Protein AF-A0A5J5J224-F1 (afdb_monomer)

Sequence (97 aa):
MSVQPRYPLEVVHTLSTLELASRTLAEVVDRLVAIRSEASDLLAATDWQTASARLFHRRAAGWRGDLDALIDTARLLDDDVGIARGRALAAAWWAGV

Secondary structure (DSSP, 8-state):
--------HHHHHHHHHHHHHHHHHHHHHHHHHHHHHHHHHHHHHS-TTSHHHHHHHHHHHHHHHHHHHHHHHHHHHHHHHHHHHHHHHHHHHHTT-

pLDDT: mean 77.15, std 8.91, range [40.16, 88.56]

Solvent-accessible surface area (backbone atoms only — not comparable to full-atom values): 5424 Å² total; per-residue (Å²): 136,87,79,76,75,83,71,57,70,66,56,55,49,52,50,51,52,42,52,50,50,42,54,54,39,51,55,50,39,55,51,45,53,51,53,46,48,54,53,50,52,55,53,75,71,53,74,63,88,44,72,64,42,51,52,51,49,55,52,53,55,49,51,44,50,55,45,52,53,49,41,53,51,42,49,53,50,40,51,51,42,52,50,51,48,53,50,53,53,49,50,54,45,73,73,74,98

Foldseek 3Di:
DDDDQDFDPVLVVLLVVLVVLLVVLVVVLVVLVVVLVVLVVVLVPDDCPDPVNVVSNVVSVVVSVVSVVSSVVSVVVSVVSVVVNVVSVVVRVVVDD

Mean predicted aligned error: 9.17 Å

Nearest PDB structures (foldseek):
  8q72-assembly1_B  TM=5.840E-01  e=5.422E-01  Escherichia coli
  3ja6-assembly1_I  TM=5.449E-01  e=1.589E+00  Escherichia coli
  5xg2-assembly1_A  TM=4.609E-01  e=7.440E-01  Pyrococcus yayanosii CH1

Radius of gyration: 21.59 Å; Cα contacts (8 Å, |Δi|>4): 48; chains: 1; bounding box: 59×20×55 Å

Organism: NCBI:txid1631477

Structure (mmCIF, N/CA/C/O backbone):
data_AF-A0A5J5J224-F1
#
_entry.id   AF-A0A5J5J224-F1
#
loop_
_atom_site.group_PDB
_atom_site.id
_atom_site.type_symbol
_atom_site.label_atom_id
_atom_site.label_alt_id
_atom_site.label_comp_id
_atom_site.label_asym_id
_atom_site.label_entity_id
_atom_site.label_seq_id
_atom_site.pdbx_PDB_ins_code
_atom_site.Cartn_x
_atom_site.Cartn_y
_atom_site.Cartn_z
_atom_site.occupancy
_atom_site.B_iso_or_equiv
_atom_site.auth_seq_id
_atom_site.auth_comp_id
_atom_site.auth_asym_id
_atom_site.auth_atom_id
_atom_site.pdbx_PDB_model_num
ATOM 1 N N . MET A 1 1 ? 36.687 -14.014 -19.092 1.00 40.16 1 MET A N 1
ATOM 2 C CA . MET A 1 1 ? 36.703 -12.540 -19.197 1.00 40.16 1 MET A CA 1
ATOM 3 C C . MET A 1 1 ? 35.247 -12.101 -19.259 1.00 40.16 1 MET A C 1
ATOM 5 O O . MET A 1 1 ? 34.625 -12.284 -20.294 1.00 40.16 1 MET A O 1
ATOM 9 N N . SER A 1 2 ? 34.654 -11.694 -18.133 1.00 46.62 2 SER A N 1
ATOM 10 C CA . SER A 1 2 ? 33.229 -11.335 -18.086 1.00 46.62 2 SER A CA 1
ATOM 11 C C . SER A 1 2 ? 33.045 -9.936 -18.664 1.00 46.62 2 SER A C 1
ATOM 13 O O . SER A 1 2 ? 33.510 -8.960 -18.080 1.00 46.62 2 SER A O 1
ATOM 15 N N . VAL A 1 3 ? 32.413 -9.851 -19.832 1.00 47.78 3 VAL A N 1
ATOM 16 C CA . VAL A 1 3 ? 32.005 -8.584 -20.445 1.00 47.78 3 VAL A CA 1
ATOM 17 C C . VAL A 1 3 ? 30.839 -8.059 -19.616 1.00 47.78 3 VAL A C 1
ATOM 19 O O . VAL A 1 3 ? 29.771 -8.663 -19.612 1.00 47.78 3 VAL A O 1
ATOM 22 N N . GLN A 1 4 ? 31.045 -6.984 -18.851 1.00 54.78 4 GLN A N 1
ATOM 23 C CA . GLN A 1 4 ? 29.909 -6.309 -18.230 1.00 54.78 4 GLN A CA 1
ATOM 24 C C . GLN A 1 4 ? 29.117 -5.584 -19.322 1.00 54.78 4 GLN A C 1
ATOM 26 O O . GLN A 1 4 ? 29.713 -4.781 -20.049 1.00 54.78 4 GLN A O 1
ATOM 31 N N . PRO A 1 5 ? 27.807 -5.848 -19.457 1.00 56.84 5 PRO A N 1
ATOM 32 C CA . PRO A 1 5 ? 26.991 -5.155 -20.433 1.00 56.84 5 PRO A CA 1
ATOM 33 C C . PRO A 1 5 ? 26.946 -3.662 -20.109 1.00 56.84 5 PRO A C 1
ATOM 35 O O . PRO A 1 5 ? 26.554 -3.253 -19.015 1.00 56.84 5 PRO A O 1
ATOM 38 N N . ARG A 1 6 ? 27.398 -2.834 -21.058 1.00 67.94 6 ARG A N 1
ATOM 39 C CA . ARG A 1 6 ? 27.281 -1.377 -20.965 1.00 67.94 6 ARG A CA 1
ATOM 40 C C . ARG A 1 6 ? 25.882 -0.983 -21.405 1.00 67.94 6 ARG A C 1
ATOM 42 O O . ARG A 1 6 ? 25.621 -0.822 -22.592 1.00 67.94 6 ARG A O 1
ATOM 49 N N . TYR A 1 7 ? 24.997 -0.832 -20.432 1.00 68.75 7 TYR A N 1
ATOM 50 C CA . TYR A 1 7 ? 23.665 -0.305 -20.679 1.00 68.75 7 TYR A CA 1
ATOM 51 C C . TYR A 1 7 ? 23.716 1.182 -21.068 1.00 68.75 7 TYR A C 1
ATOM 53 O O . TYR A 1 7 ? 24.580 1.915 -20.573 1.00 68.75 7 TYR A O 1
ATOM 61 N N . PRO A 1 8 ? 22.784 1.657 -21.914 1.00 79.81 8 PRO A N 1
ATOM 62 C CA . PRO A 1 8 ? 22.592 3.084 -22.146 1.00 79.81 8 PRO A CA 1
ATOM 63 C C . PRO A 1 8 ? 22.340 3.827 -20.825 1.00 79.81 8 PRO A C 1
ATOM 65 O O . PRO A 1 8 ? 21.663 3.310 -19.935 1.00 79.81 8 PRO A O 1
ATOM 68 N N . LEU A 1 9 ? 22.840 5.060 -20.709 1.00 80.50 9 LEU A N 1
ATOM 69 C CA . LEU A 1 9 ? 22.664 5.916 -19.522 1.00 80.50 9 LEU A CA 1
ATOM 70 C C . LEU A 1 9 ? 21.187 6.090 -19.130 1.00 80.50 9 LEU A C 1
ATOM 72 O O . LEU A 1 9 ? 20.859 6.094 -17.947 1.00 80.50 9 LEU A O 1
ATOM 76 N N . GLU A 1 10 ? 20.304 6.168 -20.125 1.00 79.88 10 GLU A N 1
ATOM 77 C CA . GLU A 1 10 ? 18.853 6.243 -19.939 1.00 79.88 10 GLU A CA 1
ATOM 78 C C . GLU A 1 10 ? 18.300 5.000 -19.226 1.00 79.88 10 GLU A C 1
ATOM 80 O O . GLU A 1 10 ? 17.585 5.130 -18.238 1.00 79.88 10 GLU A O 1
ATOM 85 N N . VAL A 1 11 ? 18.724 3.798 -19.632 1.00 79.06 11 VAL A N 1
ATOM 86 C CA . VAL A 1 11 ? 18.318 2.530 -18.999 1.00 79.06 11 VAL A CA 1
ATOM 87 C C . VAL A 1 11 ? 18.797 2.465 -17.548 1.00 79.06 11 VAL A C 1
ATOM 89 O O . VAL A 1 11 ? 18.032 2.087 -16.662 1.00 79.06 11 VAL A O 1
ATOM 92 N N . VAL A 1 12 ? 20.042 2.868 -17.276 1.00 82.44 12 VAL A N 1
ATOM 93 C CA . VAL A 1 12 ? 20.589 2.905 -15.907 1.00 82.44 12 VAL A CA 1
ATOM 94 C C . VAL A 1 12 ? 19.796 3.872 -15.029 1.00 82.44 12 VAL A C 1
ATOM 96 O O . VAL A 1 12 ? 19.485 3.551 -13.879 1.00 82.44 12 VAL A O 1
ATOM 99 N N . HIS A 1 13 ? 19.433 5.037 -15.568 1.00 84.88 13 HIS A N 1
ATOM 100 C CA . HIS A 1 13 ? 18.630 6.022 -14.856 1.00 84.88 13 HIS A CA 1
ATOM 101 C C . HIS A 1 13 ? 17.220 5.493 -14.562 1.00 84.88 13 HIS A C 1
ATOM 103 O O . HIS A 1 13 ? 16.788 5.533 -13.413 1.00 84.88 13 HIS A O 1
ATOM 109 N N . THR A 1 14 ? 16.538 4.911 -15.554 1.00 82.69 14 THR A N 1
ATOM 110 C CA . THR A 1 14 ? 15.209 4.309 -15.375 1.00 82.69 14 THR A CA 1
ATOM 111 C C . THR A 1 14 ? 15.221 3.198 -14.329 1.00 82.69 14 THR A C 1
ATOM 113 O O . THR A 1 14 ? 14.368 3.185 -13.445 1.00 82.69 14 THR A O 1
ATOM 116 N N . LEU A 1 15 ? 16.200 2.290 -14.376 1.00 82.94 15 LEU A N 1
ATOM 117 C CA . LEU A 1 15 ? 16.321 1.207 -13.395 1.00 82.94 15 LEU A CA 1
ATOM 118 C C . LEU A 1 15 ? 16.572 1.739 -11.981 1.00 82.94 15 LEU A C 1
ATOM 120 O O . LEU A 1 15 ? 15.986 1.231 -11.029 1.00 82.94 15 LEU A O 1
ATOM 124 N N . SER A 1 16 ? 17.397 2.778 -11.851 1.00 85.00 16 SER A N 1
ATOM 125 C CA . SER A 1 16 ? 17.676 3.416 -10.559 1.00 85.00 16 SER A CA 1
ATOM 126 C C . SER A 1 16 ? 16.429 4.093 -9.984 1.00 85.00 16 SER A C 1
ATOM 128 O O . SER A 1 16 ? 16.152 3.966 -8.793 1.00 85.00 16 SER A O 1
ATOM 130 N N . THR A 1 17 ? 15.640 4.761 -10.831 1.00 87.31 17 THR A N 1
ATOM 131 C CA . THR A 1 17 ? 14.363 5.374 -10.438 1.00 87.31 17 THR A CA 1
ATOM 132 C C . THR A 1 17 ? 13.341 4.325 -10.007 1.00 87.31 17 THR A C 1
ATOM 134 O O . THR A 1 17 ? 12.696 4.496 -8.976 1.00 87.31 17 THR A O 1
ATOM 137 N N . LEU A 1 18 ? 13.218 3.219 -10.748 1.00 81.19 18 LEU A N 1
ATOM 138 C CA . LEU A 1 18 ? 12.330 2.110 -10.385 1.00 81.19 18 LEU A CA 1
ATOM 139 C C . LEU A 1 18 ? 12.755 1.451 -9.066 1.00 81.19 18 LEU A C 1
ATOM 141 O O . LEU A 1 18 ? 11.914 1.123 -8.237 1.00 81.19 18 LEU A O 1
ATOM 145 N N . GLU A 1 19 ? 14.058 1.293 -8.834 1.00 84.19 19 GLU A N 1
ATOM 146 C CA . GLU A 1 19 ? 14.564 0.732 -7.581 1.00 84.19 19 GLU A CA 1
ATOM 147 C C . GLU A 1 19 ? 14.292 1.637 -6.378 1.00 84.19 19 GLU A C 1
ATOM 149 O O . GLU A 1 19 ? 13.897 1.146 -5.321 1.00 84.19 19 GLU A O 1
ATOM 154 N N . LEU A 1 20 ? 14.463 2.951 -6.538 1.00 88.31 20 LEU A N 1
ATOM 155 C CA . LEU A 1 20 ? 14.096 3.912 -5.502 1.00 88.31 20 LEU A CA 1
ATOM 156 C C . LEU A 1 20 ? 12.590 3.862 -5.220 1.00 88.31 20 LEU A C 1
ATOM 158 O O . LEU A 1 20 ? 12.200 3.795 -4.058 1.00 88.31 20 LEU A O 1
ATOM 162 N N . ALA A 1 21 ? 11.763 3.836 -6.269 1.00 79.88 21 ALA A N 1
ATOM 163 C CA . ALA A 1 21 ? 10.312 3.762 -6.137 1.00 79.88 21 ALA A CA 1
ATOM 164 C C . ALA A 1 21 ? 9.867 2.508 -5.367 1.00 79.88 21 ALA A C 1
ATOM 166 O O . ALA A 1 21 ? 9.086 2.633 -4.429 1.00 79.88 21 ALA A O 1
ATOM 167 N N . SER A 1 22 ? 10.410 1.332 -5.698 1.00 80.19 22 SER A N 1
ATOM 168 C CA . SER A 1 22 ? 10.107 0.076 -4.992 1.00 80.19 22 SER A CA 1
ATOM 169 C C . SER A 1 22 ? 10.479 0.145 -3.505 1.00 80.19 22 SER A C 1
ATOM 171 O O . SER A 1 22 ? 9.660 -0.167 -2.644 1.00 80.19 22 SER A O 1
ATOM 173 N N . ARG A 1 23 ? 11.669 0.668 -3.163 1.00 82.00 23 ARG A N 1
ATOM 174 C CA . ARG A 1 23 ? 12.062 0.844 -1.750 1.00 82.00 23 ARG A CA 1
ATOM 175 C C . ARG A 1 23 ? 11.134 1.799 -1.006 1.00 82.00 23 ARG A C 1
ATOM 177 O O . ARG A 1 23 ? 10.704 1.492 0.100 1.00 82.00 23 ARG A O 1
ATOM 184 N N . THR A 1 24 ? 10.802 2.938 -1.613 1.00 85.00 24 THR A N 1
ATOM 185 C CA . THR A 1 24 ? 9.874 3.901 -1.009 1.00 85.00 24 THR A CA 1
ATOM 186 C C . THR A 1 24 ? 8.486 3.290 -0.815 1.00 85.00 24 THR A C 1
ATOM 188 O O . THR A 1 24 ? 7.860 3.525 0.215 1.00 85.00 24 THR A O 1
ATOM 191 N N . LEU A 1 25 ? 8.003 2.482 -1.762 1.00 80.50 25 LEU A N 1
ATOM 192 C CA . LEU A 1 25 ? 6.718 1.794 -1.627 1.00 80.50 25 LEU A CA 1
ATOM 193 C C . LEU A 1 25 ? 6.738 0.759 -0.505 1.00 80.50 25 LEU A C 1
ATOM 195 O O . LEU A 1 25 ? 5.799 0.734 0.289 1.00 80.50 25 LEU A O 1
ATOM 199 N N . ALA A 1 26 ? 7.811 -0.021 -0.383 1.00 80.94 26 ALA A N 1
ATOM 200 C CA . ALA A 1 26 ? 7.982 -0.964 0.717 1.00 80.94 26 ALA A CA 1
ATOM 201 C C . ALA A 1 26 ? 7.954 -0.255 2.085 1.00 80.94 26 ALA A C 1
ATOM 203 O O . ALA A 1 26 ? 7.199 -0.654 2.970 1.00 80.94 26 ALA A O 1
ATOM 204 N N . GLU A 1 27 ? 8.681 0.857 2.235 1.00 85.06 27 GLU A N 1
ATOM 205 C CA . GLU A 1 27 ? 8.670 1.662 3.467 1.00 85.06 27 GLU A CA 1
ATOM 206 C C . GLU A 1 27 ? 7.276 2.220 3.794 1.00 85.06 27 GLU A C 1
ATOM 208 O O . GLU A 1 27 ? 6.853 2.238 4.955 1.00 85.06 27 GLU A O 1
ATOM 213 N N . VAL A 1 28 ? 6.539 2.676 2.777 1.00 84.19 28 VAL A N 1
ATOM 214 C CA . VAL A 1 28 ? 5.161 3.155 2.946 1.00 84.19 28 VAL A CA 1
ATOM 215 C C . VAL A 1 28 ? 4.245 2.015 3.386 1.00 84.19 28 VAL A C 1
ATOM 217 O O . VAL A 1 28 ? 3.475 2.202 4.328 1.00 84.19 28 VAL A O 1
ATOM 220 N N . VAL A 1 29 ? 4.343 0.838 2.763 1.00 83.38 29 VAL A N 1
ATOM 221 C CA . VAL A 1 29 ? 3.564 -0.349 3.145 1.00 83.38 29 VAL A CA 1
ATOM 222 C C . VAL A 1 29 ? 3.835 -0.731 4.597 1.00 83.38 29 VAL A C 1
ATOM 224 O O . VAL A 1 29 ? 2.882 -0.871 5.364 1.00 83.38 29 VAL A O 1
ATOM 227 N N . ASP A 1 30 ? 5.101 -0.826 5.002 1.00 81.44 30 ASP A N 1
ATOM 228 C CA . ASP A 1 30 ? 5.478 -1.175 6.376 1.00 81.44 30 ASP A CA 1
ATOM 229 C C . ASP A 1 30 ? 4.902 -0.178 7.388 1.00 81.44 30 ASP A C 1
ATOM 231 O O . ASP A 1 30 ? 4.332 -0.563 8.415 1.00 81.44 30 ASP A O 1
ATOM 235 N N . ARG A 1 31 ? 4.967 1.121 7.072 1.00 80.12 31 ARG A N 1
ATOM 236 C CA . ARG A 1 31 ? 4.404 2.168 7.928 1.00 80.12 31 ARG A CA 1
ATOM 237 C C . ARG A 1 31 ? 2.884 2.075 8.034 1.00 80.12 31 ARG A C 1
ATOM 239 O O . ARG A 1 31 ? 2.341 2.253 9.123 1.00 80.12 31 ARG A O 1
ATOM 246 N N . LEU A 1 32 ? 2.189 1.797 6.934 1.00 79.00 32 LEU A N 1
ATOM 247 C CA . LEU A 1 32 ? 0.734 1.629 6.937 1.00 79.00 32 LEU A CA 1
ATOM 248 C C . LEU A 1 32 ? 0.311 0.395 7.735 1.00 79.00 32 LEU A C 1
ATOM 250 O O . LEU A 1 32 ? -0.656 0.464 8.492 1.00 79.00 32 LEU A O 1
ATOM 254 N N . VAL A 1 33 ? 1.058 -0.707 7.624 1.00 82.56 33 VAL A N 1
ATOM 255 C CA . VAL A 1 33 ? 0.833 -1.926 8.412 1.00 82.56 33 VAL A CA 1
ATOM 256 C C . VAL A 1 33 ? 1.005 -1.649 9.907 1.00 82.56 33 VAL A C 1
ATOM 258 O O . VAL A 1 33 ? 0.157 -2.069 10.697 1.00 82.56 33 VAL A O 1
ATOM 261 N N . ALA A 1 34 ? 2.041 -0.904 10.303 1.00 78.50 34 ALA A N 1
ATOM 262 C CA . ALA A 1 34 ? 2.252 -0.520 11.699 1.00 78.50 34 ALA A CA 1
ATOM 263 C C . ALA A 1 34 ? 1.092 0.334 12.239 1.00 78.50 34 ALA A C 1
ATOM 265 O O . ALA A 1 34 ? 0.490 -0.010 13.257 1.00 78.50 34 ALA A O 1
ATOM 266 N N . ILE A 1 35 ? 0.702 1.380 11.502 1.00 78.69 35 ILE A N 1
ATOM 267 C CA . ILE A 1 35 ? -0.428 2.254 11.856 1.00 78.69 35 ILE A CA 1
ATOM 268 C C . ILE A 1 35 ? -1.729 1.446 11.992 1.00 78.69 35 ILE A C 1
ATOM 270 O O . ILE A 1 35 ? -2.500 1.639 12.933 1.00 78.69 35 ILE A O 1
ATOM 274 N N . ARG A 1 36 ? -1.974 0.506 11.074 1.00 81.88 36 ARG A N 1
ATOM 275 C CA . ARG A 1 36 ? -3.137 -0.391 11.111 1.00 81.88 36 ARG A CA 1
ATOM 276 C C . ARG A 1 36 ? -3.133 -1.288 12.354 1.00 81.88 36 ARG A C 1
ATOM 278 O O . ARG A 1 36 ? -4.198 -1.543 12.928 1.00 81.88 36 ARG A O 1
ATOM 285 N N . SER A 1 37 ? -1.962 -1.778 12.760 1.00 78.69 37 SER A N 1
ATOM 286 C CA . SER A 1 37 ? -1.806 -2.577 13.980 1.00 78.69 37 SER A CA 1
ATOM 287 C C . SER A 1 37 ? -2.148 -1.750 15.217 1.00 78.69 37 SER A C 1
ATOM 289 O O . SER A 1 37 ? -3.023 -2.146 15.982 1.00 78.69 37 SER A O 1
ATOM 291 N N . GLU A 1 38 ? -1.565 -0.556 15.352 1.00 75.31 38 GLU A N 1
ATOM 292 C CA . GLU A 1 38 ? -1.841 0.3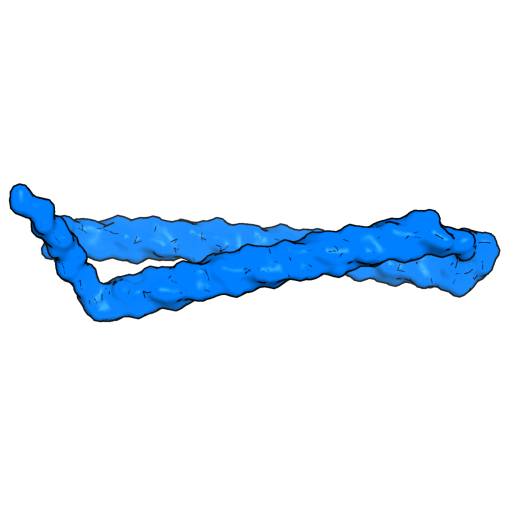60 16.470 1.00 75.31 38 GLU A CA 1
ATOM 293 C C . GLU A 1 38 ? -3.331 0.720 16.565 1.00 75.31 38 GLU A C 1
ATOM 295 O O . GLU A 1 38 ? -3.922 0.724 17.647 1.00 75.31 38 GLU A O 1
ATOM 300 N N . ALA A 1 39 ? -3.974 0.968 15.419 1.00 75.06 39 ALA A N 1
ATOM 301 C CA . ALA A 1 39 ? -5.409 1.216 15.353 1.00 75.06 39 ALA A CA 1
ATOM 302 C C . ALA A 1 39 ? -6.228 0.028 15.883 1.00 75.06 39 ALA A C 1
ATOM 304 O O . ALA A 1 39 ? -7.235 0.217 16.567 1.00 75.06 39 ALA A O 1
ATOM 305 N N . SER A 1 40 ? -5.803 -1.197 15.567 1.00 75.75 40 SER A N 1
ATOM 306 C CA . SER A 1 40 ? -6.477 -2.425 15.996 1.00 75.75 40 SER A CA 1
ATOM 307 C C . SER A 1 40 ? -6.323 -2.659 17.500 1.00 75.75 40 SER A C 1
ATOM 309 O O . SER A 1 40 ? -7.299 -3.032 18.154 1.00 75.75 40 SER A O 1
ATOM 311 N N . ASP A 1 41 ? -5.151 -2.356 18.059 1.00 77.88 41 ASP A N 1
ATOM 312 C CA . ASP A 1 41 ? -4.888 -2.453 19.498 1.00 77.88 41 ASP A CA 1
ATOM 313 C C . ASP A 1 41 ? -5.705 -1.422 20.291 1.00 77.88 41 ASP A C 1
ATOM 315 O O . ASP A 1 41 ? -6.356 -1.761 21.282 1.00 77.88 41 ASP A O 1
ATOM 319 N N . LEU A 1 42 ? -5.757 -0.171 19.814 1.00 72.12 42 LEU A N 1
ATOM 320 C CA . LEU A 1 42 ? -6.587 0.886 20.405 1.00 72.12 42 LEU A CA 1
ATOM 321 C C . LEU A 1 42 ? -8.071 0.522 20.396 1.00 72.12 42 LEU A C 1
ATOM 323 O O . LEU A 1 42 ? -8.785 0.782 21.368 1.00 72.12 42 LEU A O 1
ATOM 327 N N . LEU A 1 43 ? -8.542 -0.094 19.308 1.00 71.12 43 LEU A N 1
ATOM 328 C CA . LEU A 1 43 ? -9.898 -0.618 19.254 1.00 71.12 43 LEU A CA 1
ATOM 329 C C . LEU A 1 43 ? -10.093 -1.689 20.325 1.00 71.12 43 LEU A C 1
ATOM 331 O O . LEU A 1 43 ? -10.994 -1.544 21.139 1.00 71.12 43 LEU A O 1
ATOM 335 N N . ALA A 1 44 ? -9.244 -2.712 20.383 1.00 73.94 44 ALA A N 1
ATOM 336 C CA . ALA A 1 44 ? -9.384 -3.792 21.360 1.00 73.94 44 ALA A CA 1
ATOM 337 C C . ALA A 1 44 ? -9.392 -3.302 22.824 1.00 73.94 44 ALA A C 1
ATOM 339 O O . ALA A 1 44 ? -10.074 -3.894 23.659 1.00 73.94 44 ALA A O 1
ATOM 340 N N . ALA A 1 45 ? -8.678 -2.213 23.125 1.00 72.69 45 ALA A N 1
ATOM 341 C CA . ALA A 1 45 ? -8.580 -1.633 24.464 1.00 72.69 45 ALA A CA 1
ATOM 342 C C . ALA A 1 45 ? -9.745 -0.698 24.860 1.00 72.69 45 ALA A C 1
ATOM 344 O O . ALA A 1 45 ? -9.838 -0.304 26.024 1.00 72.69 45 ALA A O 1
ATOM 345 N N . THR A 1 46 ? -10.621 -0.303 23.929 1.00 72.56 46 THR A N 1
ATOM 346 C CA . THR A 1 46 ? -11.675 0.691 24.201 1.00 72.56 46 THR A CA 1
ATOM 347 C C . THR A 1 46 ? -12.914 0.049 24.841 1.0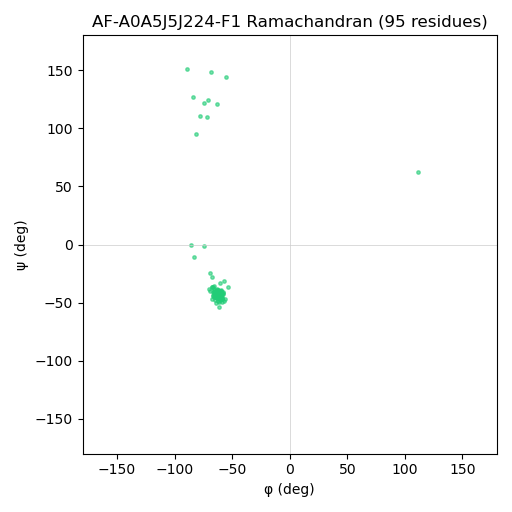0 72.56 46 THR A C 1
ATOM 349 O O . THR A 1 46 ? -13.495 -0.873 24.279 1.00 72.56 46 THR A O 1
ATOM 352 N N . ASP A 1 47 ? -13.383 0.573 25.982 1.00 69.25 47 ASP A N 1
ATOM 353 C CA . ASP A 1 47 ? -14.646 0.143 26.606 1.00 69.25 47 ASP A CA 1
ATOM 354 C C . ASP A 1 47 ? -15.875 0.687 25.843 1.00 69.25 47 ASP A C 1
ATOM 356 O O . ASP A 1 47 ? -16.062 1.893 25.653 1.00 69.25 47 ASP A O 1
ATOM 360 N N . TRP A 1 48 ? -16.729 -0.228 25.385 1.00 67.75 48 TRP A N 1
ATOM 361 C CA . TRP A 1 48 ? -17.762 -0.018 24.363 1.00 67.75 48 TRP A CA 1
ATOM 362 C C . TRP A 1 48 ? -19.097 0.520 24.884 1.00 67.75 48 TRP A C 1
ATOM 364 O O . TRP A 1 48 ? -20.048 0.701 24.109 1.00 67.75 48 TRP A O 1
ATOM 374 N N . GLN A 1 49 ? -19.219 0.738 26.194 1.00 72.25 49 GLN A N 1
ATOM 375 C CA . GLN A 1 49 ? -20.523 1.003 26.803 1.00 72.25 49 GLN A CA 1
ATOM 376 C C . GLN A 1 49 ? -21.116 2.365 26.402 1.00 72.25 49 GLN A C 1
ATOM 378 O O . GLN A 1 49 ? -22.341 2.511 26.327 1.00 72.25 49 GLN A O 1
ATOM 383 N N . THR A 1 50 ? -20.289 3.340 26.011 1.00 77.44 50 THR A N 1
ATOM 384 C CA . THR A 1 50 ? -20.761 4.680 25.621 1.00 77.44 50 THR A CA 1
ATOM 385 C C . THR A 1 50 ? -21.092 4.801 24.126 1.00 77.44 50 THR A C 1
ATOM 387 O O . THR A 1 50 ? -20.509 4.141 23.263 1.00 77.44 50 THR A O 1
ATOM 390 N N . ALA A 1 51 ? -22.030 5.691 23.780 1.00 70.94 51 ALA A N 1
ATOM 391 C CA . ALA A 1 51 ? -22.342 6.005 22.381 1.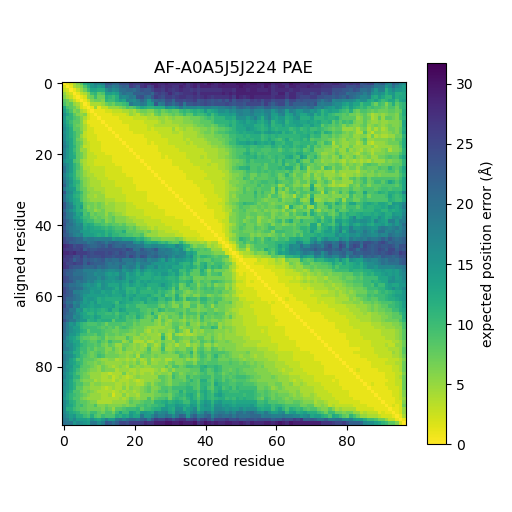00 70.94 51 ALA A CA 1
ATOM 392 C C . ALA A 1 51 ? -21.125 6.579 21.624 1.00 70.94 51 ALA A C 1
ATOM 394 O O . ALA A 1 51 ? -20.940 6.287 20.441 1.00 70.94 51 ALA A O 1
ATOM 395 N N . SER A 1 52 ? -20.269 7.331 22.323 1.00 71.00 52 SER A N 1
ATOM 396 C CA . SER A 1 52 ? -19.009 7.866 21.800 1.00 71.00 52 SER A CA 1
ATOM 397 C C . SER A 1 52 ? -18.016 6.757 21.444 1.00 71.00 52 SER A C 1
ATOM 399 O O . SER A 1 52 ? -17.435 6.800 20.361 1.00 71.00 52 SER A O 1
ATOM 401 N N . ALA A 1 53 ? -17.889 5.721 22.282 1.00 72.06 53 ALA A N 1
ATOM 402 C CA . ALA A 1 53 ? -17.040 4.561 21.997 1.00 72.06 53 ALA A CA 1
ATOM 403 C C . ALA A 1 53 ? -17.513 3.787 20.754 1.00 72.06 53 ALA A C 1
ATOM 405 O O . ALA A 1 53 ? -16.708 3.417 19.901 1.00 72.06 53 ALA A O 1
ATOM 406 N N . ARG A 1 54 ? -18.832 3.625 20.571 1.00 77.56 54 ARG A N 1
ATOM 407 C CA . ARG A 1 54 ? -19.397 2.998 19.358 1.00 77.56 54 ARG A CA 1
ATOM 408 C C . ARG A 1 54 ? -19.154 3.822 18.089 1.00 77.56 54 ARG A C 1
ATOM 410 O O . ARG A 1 54 ? -18.902 3.256 17.025 1.00 77.56 54 ARG A O 1
ATOM 417 N N . LEU A 1 55 ? -19.236 5.154 18.172 1.00 74.94 55 LEU A N 1
ATOM 418 C CA . LEU A 1 55 ? -18.924 6.045 17.047 1.00 74.94 55 LEU A CA 1
ATOM 419 C C . LEU A 1 55 ? -17.435 5.977 16.681 1.00 74.94 55 LEU A C 1
ATOM 421 O O . LEU A 1 55 ? -17.109 5.854 15.499 1.00 74.94 55 LEU A O 1
ATOM 425 N N . PHE A 1 56 ? -16.558 6.021 17.688 1.00 75.81 56 PHE A N 1
ATOM 426 C CA . PHE A 1 56 ? -15.118 5.849 17.519 1.00 75.81 56 PHE A CA 1
ATOM 427 C C . PHE A 1 56 ? -14.805 4.515 16.83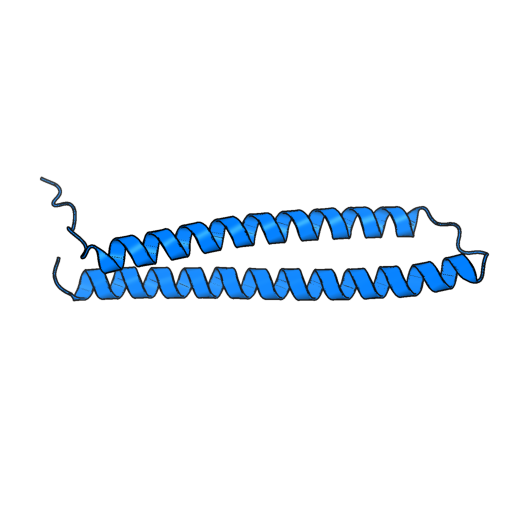7 1.00 75.81 56 PHE A C 1
ATOM 429 O O . PHE A 1 56 ? -14.102 4.504 15.830 1.00 75.81 56 PHE A O 1
ATOM 436 N N . HIS A 1 57 ? -15.427 3.421 17.290 1.00 74.06 57 HIS A N 1
ATOM 437 C CA . HIS A 1 57 ? -15.222 2.097 16.708 1.00 74.06 57 HIS A CA 1
ATOM 438 C C . HIS A 1 57 ? -15.536 2.045 15.213 1.00 74.06 57 HIS A C 1
ATOM 440 O O . HIS A 1 57 ? -14.727 1.570 14.422 1.00 74.06 57 HIS A O 1
ATOM 446 N N . ARG A 1 58 ? -16.693 2.582 14.804 1.00 77.06 58 ARG A N 1
ATOM 447 C CA . ARG A 1 58 ? -17.082 2.609 13.387 1.00 77.06 58 ARG A CA 1
ATOM 448 C C . ARG A 1 58 ? -16.102 3.409 12.535 1.00 77.06 58 ARG A C 1
ATOM 450 O O . ARG A 1 58 ? -15.772 2.974 11.437 1.00 77.06 58 ARG A O 1
ATOM 457 N N . ARG A 1 59 ? -15.626 4.555 13.033 1.00 75.06 59 ARG A N 1
ATOM 458 C CA . ARG A 1 59 ? -14.627 5.362 12.314 1.00 75.06 59 ARG A CA 1
ATOM 459 C C . ARG A 1 59 ? -13.282 4.658 12.217 1.00 75.06 59 ARG A C 1
ATOM 461 O O . ARG A 1 59 ? -12.699 4.648 11.144 1.00 75.06 59 ARG A O 1
ATOM 468 N N . ALA A 1 60 ? -12.819 4.049 13.300 1.00 75.94 60 ALA A N 1
ATOM 469 C CA . ALA A 1 60 ? -11.559 3.320 13.310 1.00 75.94 60 ALA A CA 1
ATOM 470 C C . ALA A 1 60 ? -11.614 2.058 12.429 1.00 75.94 60 ALA A C 1
ATOM 472 O O . ALA A 1 60 ? -10.653 1.762 11.728 1.00 75.94 60 ALA A O 1
ATOM 473 N N . ALA A 1 61 ? -12.753 1.359 12.380 1.00 76.31 61 ALA A N 1
ATOM 474 C CA . ALA A 1 61 ? -12.964 0.253 11.447 1.00 76.31 61 ALA A CA 1
ATOM 475 C C . ALA A 1 61 ? -12.952 0.715 9.979 1.00 76.31 61 ALA A C 1
ATOM 477 O O . ALA A 1 61 ? -12.360 0.036 9.142 1.00 76.31 61 ALA A O 1
ATOM 478 N N . GLY A 1 62 ? -13.563 1.869 9.676 1.00 75.44 62 GLY A N 1
ATOM 479 C CA . GLY A 1 62 ? -13.499 2.489 8.348 1.00 75.44 62 GLY A CA 1
ATOM 480 C C . GLY A 1 62 ? -12.070 2.867 7.963 1.00 75.44 62 GLY A C 1
ATOM 481 O O . GLY A 1 62 ? -11.587 2.444 6.921 1.00 75.44 62 GLY A O 1
ATOM 482 N N . TRP A 1 63 ?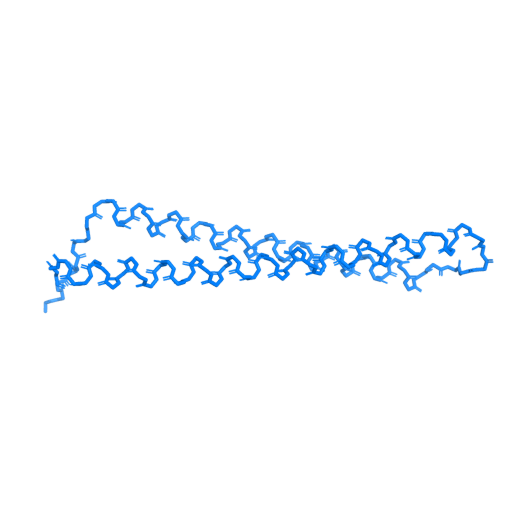 -11.356 3.543 8.865 1.00 76.25 63 TRP A N 1
ATOM 483 C CA . TRP A 1 63 ? -9.957 3.912 8.656 1.00 76.25 63 TRP A CA 1
ATOM 484 C C . TRP A 1 63 ? -9.050 2.695 8.435 1.00 76.25 63 TRP A C 1
ATOM 4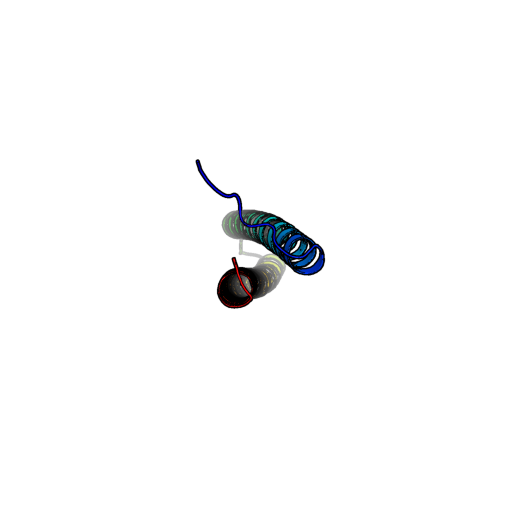86 O O . TRP A 1 63 ? -8.188 2.722 7.564 1.00 76.25 63 TRP A O 1
ATOM 496 N N . ARG A 1 64 ? -9.278 1.591 9.158 1.00 79.56 64 ARG A N 1
ATOM 497 C CA . ARG A 1 64 ? -8.578 0.323 8.907 1.00 79.56 64 ARG A CA 1
ATOM 498 C C . ARG A 1 64 ? -8.836 -0.202 7.492 1.00 79.56 64 ARG A C 1
ATOM 500 O O . ARG A 1 64 ? -7.904 -0.679 6.859 1.00 79.56 64 ARG A O 1
ATOM 507 N N . GLY A 1 65 ? -10.074 -0.112 7.007 1.00 79.44 65 GLY A N 1
ATOM 508 C CA . GLY A 1 65 ? -10.417 -0.485 5.632 1.00 79.44 65 GLY A CA 1
ATOM 509 C C . GLY A 1 65 ? -9.702 0.382 4.593 1.00 79.44 65 GLY A C 1
ATOM 510 O O . GLY A 1 65 ? -9.169 -0.151 3.624 1.00 79.44 65 GLY A O 1
ATOM 511 N N . ASP A 1 66 ? -9.620 1.693 4.831 1.00 77.06 66 ASP A N 1
ATOM 512 C CA . ASP A 1 66 ? -8.885 2.617 3.957 1.00 77.06 66 ASP A CA 1
ATOM 513 C C . ASP A 1 66 ? -7.379 2.297 3.932 1.00 77.06 66 ASP A C 1
ATOM 515 O O . ASP A 1 66 ? -6.752 2.324 2.872 1.00 77.06 66 ASP A O 1
ATOM 519 N N . LEU A 1 67 ? -6.796 1.951 5.088 1.00 78.50 67 LEU A N 1
ATOM 520 C CA . LEU A 1 67 ? -5.398 1.515 5.189 1.00 78.50 67 LEU A CA 1
ATOM 521 C C . LEU A 1 67 ? -5.155 0.200 4.441 1.00 78.50 67 LEU A C 1
ATOM 523 O O . LEU A 1 67 ? -4.160 0.095 3.729 1.00 78.50 67 LEU A O 1
ATOM 527 N N . ASP A 1 68 ? -6.059 -0.774 4.567 1.00 82.00 68 ASP A N 1
ATOM 528 C CA . ASP A 1 68 ? -5.967 -2.052 3.852 1.00 82.00 68 ASP A CA 1
ATOM 529 C C . ASP A 1 68 ? -5.989 -1.832 2.330 1.00 82.00 68 ASP A C 1
ATOM 531 O O . ASP A 1 68 ? -5.120 -2.337 1.620 1.00 82.00 68 ASP A O 1
ATOM 535 N N . ALA A 1 69 ? -6.897 -0.986 1.834 1.00 79.94 69 ALA A N 1
ATOM 536 C CA . ALA A 1 69 ? -6.961 -0.634 0.415 1.00 79.94 69 ALA A CA 1
ATOM 537 C C . ALA A 1 69 ? -5.694 0.089 -0.079 1.00 79.94 69 ALA A C 1
ATOM 539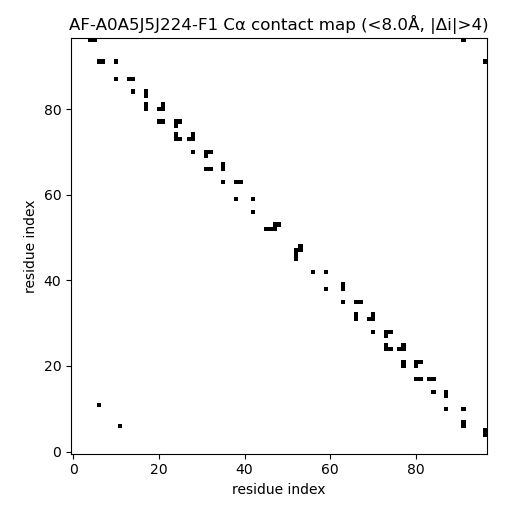 O O . ALA A 1 69 ? -5.231 -0.148 -1.200 1.00 79.94 69 ALA A O 1
ATOM 540 N N . LEU A 1 70 ? -5.113 0.965 0.748 1.00 79.94 70 LEU A N 1
ATOM 541 C CA . LEU A 1 70 ? -3.878 1.671 0.409 1.00 79.94 70 LEU A CA 1
ATOM 542 C C . LEU A 1 70 ? -2.671 0.724 0.376 1.00 79.94 70 LEU A C 1
ATOM 544 O O . LEU A 1 70 ? -1.841 0.837 -0.524 1.00 79.94 70 LEU A O 1
ATOM 548 N N . ILE A 1 71 ? -2.594 -0.227 1.311 1.00 81.69 71 ILE A N 1
ATOM 549 C CA . ILE A 1 71 ? -1.569 -1.279 1.324 1.00 81.69 71 ILE A CA 1
ATOM 550 C C . ILE A 1 71 ? -1.671 -2.132 0.058 1.00 81.69 71 ILE A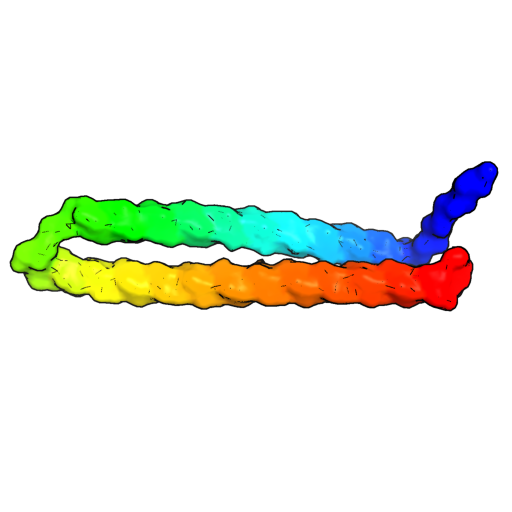 C 1
ATOM 552 O O . ILE A 1 71 ? -0.658 -2.365 -0.600 1.00 81.69 71 ILE A O 1
ATOM 556 N N . ASP A 1 72 ? -2.875 -2.566 -0.312 1.00 85.38 72 ASP A N 1
ATOM 557 C CA . ASP A 1 72 ? -3.079 -3.371 -1.518 1.00 85.38 72 ASP A CA 1
ATOM 558 C C . ASP A 1 72 ? -2.721 -2.588 -2.788 1.00 85.38 72 ASP A C 1
ATOM 560 O O . ASP A 1 72 ? -2.046 -3.113 -3.671 1.00 85.38 72 ASP A O 1
ATOM 564 N N . THR A 1 73 ? -3.077 -1.301 -2.850 1.00 80.69 73 THR A N 1
ATOM 565 C CA . THR A 1 73 ? -2.681 -0.413 -3.956 1.00 80.69 73 THR A CA 1
ATOM 566 C C . THR A 1 73 ? -1.161 -0.260 -4.044 1.00 80.69 73 THR A C 1
ATOM 568 O O . THR A 1 73 ? -0.595 -0.305 -5.134 1.00 80.69 73 THR A O 1
ATOM 571 N N . ALA A 1 74 ? -0.481 -0.095 -2.908 1.00 77.38 74 ALA A N 1
ATOM 572 C CA . ALA A 1 74 ? 0.971 0.045 -2.876 1.00 77.38 74 ALA A CA 1
ATOM 573 C C . ALA A 1 74 ? 1.691 -1.249 -3.289 1.00 77.38 74 ALA A C 1
ATOM 575 O O . ALA A 1 74 ? 2.689 -1.180 -4.001 1.00 77.38 74 ALA A O 1
ATOM 576 N N . ARG A 1 75 ? 1.158 -2.420 -2.914 1.00 81.94 75 ARG A N 1
ATOM 577 C CA . ARG A 1 75 ? 1.662 -3.727 -3.371 1.00 81.94 75 ARG A CA 1
ATOM 578 C C . ARG A 1 75 ? 1.504 -3.913 -4.876 1.00 81.94 75 ARG A C 1
ATOM 580 O O . ARG A 1 75 ? 2.459 -4.305 -5.533 1.00 81.94 75 ARG A O 1
ATOM 587 N N . LEU A 1 76 ? 0.336 -3.573 -5.426 1.00 85.94 76 LEU A N 1
ATOM 588 C CA . LEU A 1 76 ? 0.107 -3.609 -6.875 1.00 85.94 76 LEU A CA 1
ATOM 589 C C . LEU A 1 76 ? 1.098 -2.710 -7.624 1.00 85.94 76 LEU A C 1
ATOM 591 O O . LEU A 1 76 ? 1.628 -3.095 -8.662 1.00 85.94 76 LEU A O 1
ATOM 595 N N . LEU A 1 77 ? 1.374 -1.524 -7.080 1.00 79.44 77 LEU A N 1
ATOM 596 C CA . LEU A 1 77 ? 2.337 -0.611 -7.680 1.00 79.44 77 LEU A CA 1
ATOM 597 C C . LEU A 1 77 ? 3.776 -1.151 -7.612 1.00 79.44 77 LEU A C 1
ATOM 599 O O . LEU A 1 77 ? 4.536 -0.951 -8.557 1.00 79.44 77 LEU A O 1
ATOM 603 N N . ASP A 1 78 ? 4.153 -1.838 -6.531 1.00 80.50 78 ASP A N 1
ATOM 604 C CA . ASP A 1 78 ? 5.463 -2.494 -6.422 1.00 80.50 78 ASP A CA 1
ATOM 605 C C . ASP A 1 78 ? 5.617 -3.629 -7.452 1.00 80.50 78 ASP A C 1
ATOM 607 O O . ASP A 1 78 ? 6.635 -3.703 -8.147 1.00 80.50 78 ASP A O 1
ATOM 611 N N . ASP A 1 79 ? 4.569 -4.434 -7.653 1.00 85.44 79 ASP A N 1
ATOM 612 C CA . ASP A 1 79 ? 4.526 -5.459 -8.703 1.00 85.44 79 ASP A CA 1
ATOM 613 C C . ASP A 1 79 ? 4.682 -4.841 -10.107 1.00 85.44 79 ASP A C 1
ATOM 615 O O . ASP A 1 79 ? 5.494 -5.309 -10.915 1.00 85.44 79 ASP A O 1
ATOM 619 N N . ASP A 1 80 ? 3.965 -3.750 -10.397 1.00 83.25 80 ASP A N 1
ATOM 620 C CA . ASP A 1 80 ? 4.059 -3.024 -11.671 1.00 83.25 80 ASP A CA 1
ATOM 621 C C . ASP A 1 80 ? 5.464 -2.448 -11.905 1.00 83.25 80 ASP A C 1
ATOM 623 O O . ASP A 1 80 ? 6.001 -2.523 -13.019 1.00 83.25 80 ASP A O 1
ATOM 627 N N . VAL A 1 81 ? 6.098 -1.914 -10.856 1.00 81.00 81 VAL A N 1
ATOM 628 C CA . VAL A 1 81 ? 7.496 -1.461 -10.886 1.00 81.00 81 VAL A CA 1
ATOM 629 C C . VAL A 1 81 ? 8.435 -2.635 -11.177 1.00 81.00 81 VAL A C 1
ATOM 631 O O . VAL A 1 81 ? 9.338 -2.505 -12.014 1.00 81.00 81 VAL A O 1
ATOM 634 N N . GLY A 1 82 ? 8.204 -3.797 -10.564 1.00 80.94 82 GLY A N 1
ATOM 635 C CA . GLY A 1 82 ? 8.933 -5.034 -10.843 1.00 80.94 82 GLY A CA 1
ATOM 636 C C . GLY A 1 82 ? 8.812 -5.474 -12.307 1.00 80.94 82 GLY A C 1
ATOM 637 O O . GLY A 1 82 ? 9.819 -5.773 -12.959 1.00 80.94 82 GLY A O 1
ATOM 638 N N . ILE A 1 83 ? 7.600 -5.431 -12.869 1.00 88.56 83 ILE A N 1
ATOM 639 C CA . ILE A 1 83 ? 7.340 -5.733 -14.285 1.00 88.56 83 ILE A CA 1
ATOM 640 C C . ILE A 1 83 ? 8.053 -4.729 -15.196 1.00 88.56 83 ILE A C 1
ATOM 642 O O . ILE A 1 83 ? 8.703 -5.127 -16.169 1.00 88.56 83 ILE A O 1
ATOM 646 N N . ALA A 1 84 ? 7.965 -3.431 -14.895 1.00 82.50 84 ALA A N 1
ATOM 647 C CA . ALA A 1 84 ? 8.640 -2.383 -15.657 1.00 82.50 84 ALA A CA 1
ATOM 648 C C . ALA A 1 84 ? 10.164 -2.572 -15.644 1.00 82.50 84 ALA A C 1
ATOM 650 O O . ALA A 1 84 ? 10.804 -2.476 -16.694 1.00 82.50 84 ALA A O 1
ATOM 651 N N . ARG A 1 85 ? 10.739 -2.935 -14.489 1.00 83.62 85 ARG A N 1
ATOM 652 C CA . ARG A 1 85 ? 12.164 -3.265 -14.346 1.00 83.62 85 ARG A CA 1
ATOM 653 C C . ARG A 1 85 ? 12.541 -4.458 -15.222 1.00 83.62 85 ARG A C 1
ATOM 655 O O . ARG A 1 85 ? 13.520 -4.383 -15.963 1.00 83.62 85 ARG A O 1
ATOM 662 N N . GLY A 1 86 ? 11.754 -5.533 -15.183 1.00 85.12 86 GLY A N 1
ATOM 663 C CA . GLY A 1 86 ? 11.968 -6.720 -16.014 1.00 85.12 86 GLY A CA 1
ATOM 664 C C . GLY A 1 86 ? 11.929 -6.406 -17.513 1.00 85.12 86 GLY A C 1
ATOM 665 O O . GLY A 1 86 ? 12.804 -6.840 -18.261 1.00 85.12 86 GLY A O 1
ATOM 666 N N . ARG A 1 87 ? 10.968 -5.583 -17.949 1.00 86.62 87 ARG A N 1
ATOM 667 C CA . ARG A 1 87 ? 10.865 -5.116 -19.342 1.00 86.62 87 ARG A CA 1
ATOM 668 C C . ARG A 1 87 ? 12.049 -4.246 -19.752 1.00 86.62 87 ARG A C 1
ATOM 670 O O . ARG A 1 87 ? 12.576 -4.446 -20.841 1.00 86.62 87 ARG A O 1
ATOM 677 N N . ALA A 1 88 ? 12.484 -3.322 -18.895 1.00 81.62 88 ALA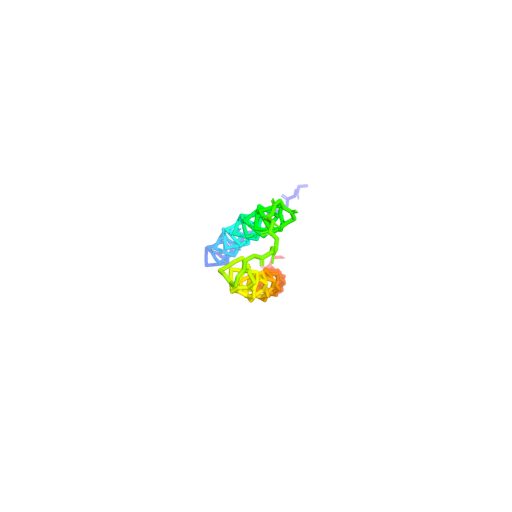 A N 1
ATOM 678 C CA . ALA A 1 88 ? 13.644 -2.474 -19.160 1.00 81.62 88 ALA A CA 1
ATOM 679 C C . ALA A 1 88 ? 14.930 -3.304 -19.307 1.00 81.62 88 ALA A C 1
ATOM 681 O O . ALA A 1 88 ? 15.692 -3.087 -20.246 1.00 81.62 88 ALA A O 1
ATOM 682 N N . LEU A 1 89 ? 15.138 -4.301 -18.439 1.00 82.88 89 LEU A N 1
ATOM 683 C CA . LEU A 1 89 ? 16.268 -5.231 -18.539 1.00 82.88 89 LEU A CA 1
ATOM 684 C C . LEU A 1 89 ? 16.208 -6.077 -19.816 1.00 82.88 89 LEU A C 1
ATOM 686 O O . LEU A 1 89 ? 17.215 -6.209 -20.507 1.00 82.88 89 LEU A O 1
ATOM 690 N N . ALA A 1 90 ? 15.034 -6.611 -20.160 1.00 84.62 90 ALA A N 1
ATOM 691 C CA . ALA A 1 90 ? 14.853 -7.386 -21.384 1.00 84.62 90 ALA A CA 1
ATOM 692 C C . ALA A 1 90 ? 15.107 -6.534 -22.636 1.00 84.62 90 ALA A C 1
ATOM 694 O O . ALA A 1 90 ? 15.829 -6.962 -23.530 1.00 84.62 90 ALA A O 1
ATOM 695 N N . ALA A 1 91 ? 14.560 -5.316 -22.693 1.00 82.00 91 ALA A N 1
ATOM 696 C CA . ALA A 1 91 ? 14.794 -4.385 -23.793 1.00 82.00 91 ALA A CA 1
ATOM 697 C C . ALA A 1 91 ? 16.283 -4.045 -23.934 1.00 82.00 91 ALA A C 1
ATOM 699 O O . ALA A 1 91 ? 16.807 -4.026 -25.045 1.00 82.00 91 ALA A O 1
ATOM 700 N N . ALA A 1 92 ? 16.975 -3.840 -22.813 1.00 78.94 92 ALA A N 1
ATOM 701 C CA . ALA A 1 92 ? 18.405 -3.575 -22.803 1.00 78.94 92 ALA A CA 1
ATOM 702 C C . ALA A 1 92 ? 19.236 -4.772 -23.300 1.00 78.94 92 ALA A C 1
ATOM 704 O O . ALA A 1 92 ? 20.225 -4.570 -23.998 1.00 78.94 92 ALA A O 1
ATOM 705 N N . TRP A 1 93 ? 18.810 -5.999 -22.989 1.00 80.50 93 TRP A N 1
ATOM 706 C CA . TRP A 1 93 ? 19.422 -7.232 -23.491 1.00 80.50 93 TRP A CA 1
ATOM 707 C C . TRP A 1 93 ? 19.217 -7.397 -25.007 1.00 80.50 93 TRP A C 1
ATOM 709 O O . TRP A 1 93 ? 20.170 -7.615 -25.751 1.00 80.50 93 TRP A O 1
ATOM 719 N N . TRP A 1 94 ? 17.988 -7.195 -25.499 1.00 78.69 94 TRP A N 1
ATOM 720 C CA . TRP A 1 94 ? 17.668 -7.280 -26.931 1.00 78.69 94 TRP A CA 1
ATOM 721 C C . TRP A 1 94 ? 18.302 -6.167 -27.779 1.00 78.69 94 TRP A C 1
ATOM 723 O O . TRP A 1 94 ? 18.558 -6.381 -28.962 1.00 78.69 94 TRP A O 1
ATOM 733 N N . ALA A 1 95 ? 18.560 -4.989 -27.202 1.00 74.00 95 ALA A N 1
ATOM 734 C CA . ALA A 1 95 ? 19.136 -3.838 -27.902 1.00 74.00 95 ALA A CA 1
ATOM 735 C C . ALA A 1 95 ? 20.645 -3.954 -28.204 1.00 74.00 95 ALA A C 1
ATOM 737 O O . ALA A 1 95 ? 21.192 -3.067 -28.858 1.00 74.00 95 ALA A O 1
ATOM 738 N N . GLY A 1 96 ? 21.313 -5.038 -27.794 1.00 57.28 96 GLY A N 1
ATOM 739 C CA . GLY A 1 96 ? 22.646 -5.379 -28.296 1.00 57.28 96 GLY A CA 1
ATOM 740 C C . GLY A 1 96 ? 23.783 -5.259 -27.286 1.00 57.28 96 GLY A C 1
ATOM 741 O O . GLY A 1 96 ? 24.743 -4.524 -27.533 1.00 57.28 96 GLY A O 1
ATOM 742 N N . VAL A 1 97 ? 23.718 -6.058 -26.213 1.00 48.38 97 VAL A N 1
ATOM 743 C CA . VAL A 1 97 ? 24.909 -6.663 -25.587 1.00 48.38 97 VAL A CA 1
ATOM 744 C C . VAL A 1 97 ? 24.661 -8.132 -25.282 1.00 48.38 97 VAL A C 1
ATOM 746 O O . VAL A 1 97 ? 23.705 -8.414 -24.528 1.00 48.38 97 VAL A O 1
#